Protein AF-A0A2M9FWQ2-F1 (afdb_monomer_lite)

Sequence (142 aa):
MAEYARAMLTGKKPRAKPPRERAMTALLYELSSIATNLSQLADATGMTTYEDWAKYVGGQLVEAVSGRTDLTPVIDANLEKINAAGHWVNALARRANMGKELDLQEVHDALVAVQKVLKPIHDAVSQPPPETGSPPDGSDAV

Foldseek 3Di:
DVVVVVCVVVVHDPPDDDLQVVLLVLQLVLLQLQLVLLVLVCVLVVDCVSPVSSCCSNPVLNVLVVPDRQCSVVSVVQSVLSVVLSVQSNVQSVCSVVVHDDDPVSNVVSVVSNCVSCVSSVVQSVDDDPPPDDDDPPDDDD

Radius of gyration: 20.25 Å; chains: 1; bounding box: 56×47×59 Å

Organism: NCBI:txid2056226

Secondary structure (DSSP, 8-state):
-HHHHHHHHTT-PPPPPPHHHHHHHHHHHHHHHHHHHHHHHHHHH--HHHHHHHHIIIIIHHHHHHT-SS-HHHHHHHHHHHHHHHHHHHHHHHHHHTT----HHHHHHHHHHHHHHHHHHHHHHHSPPP------------

pLDDT: mean 87.44, std 16.67, range [42.56, 98.69]

Structure (mmCIF, N/CA/C/O backbone):
data_AF-A0A2M9FWQ2-F1
#
_entry.id   AF-A0A2M9FWQ2-F1
#
loop_
_atom_site.group_PDB
_atom_site.id
_atom_site.type_symbol
_atom_site.label_atom_id
_atom_site.label_alt_id
_atom_site.label_comp_id
_atom_site.label_asym_id
_atom_site.label_entity_id
_atom_site.label_seq_id
_atom_site.pdbx_PDB_ins_code
_atom_site.Cartn_x
_atom_site.Cartn_y
_atom_site.Cartn_z
_atom_site.occupancy
_atom_site.B_iso_or_equiv
_atom_site.auth_seq_id
_atom_site.auth_comp_id
_atom_site.auth_asym_id
_atom_site.auth_atom_id
_atom_site.pdbx_PDB_model_num
ATOM 1 N N . MET A 1 1 ? -9.812 23.458 6.805 1.00 48.59 1 MET A N 1
ATOM 2 C CA . MET A 1 1 ? -9.055 24.699 7.109 1.00 48.59 1 MET A CA 1
ATOM 3 C C . MET A 1 1 ? -9.723 25.596 8.158 1.00 48.59 1 MET A C 1
ATOM 5 O O . MET A 1 1 ? -9.014 26.118 9.007 1.00 48.59 1 MET A O 1
ATOM 9 N N . ALA A 1 2 ? -11.054 25.756 8.167 1.00 60.94 2 ALA A N 1
ATOM 10 C CA . ALA A 1 2 ? -11.740 26.671 9.096 1.00 60.94 2 ALA A CA 1
ATOM 11 C C . ALA A 1 2 ? -11.671 26.280 10.595 1.00 60.94 2 ALA A C 1
ATOM 13 O O . ALA A 1 2 ? -11.627 27.158 11.454 1.00 60.94 2 ALA A O 1
ATOM 14 N N . GLU A 1 3 ? -11.620 24.986 10.934 1.00 55.44 3 GLU A N 1
ATOM 15 C CA . GLU A 1 3 ? -11.517 24.533 12.336 1.00 55.44 3 GLU A CA 1
ATOM 16 C C . GLU A 1 3 ? -10.140 24.783 12.960 1.00 55.44 3 GLU A C 1
ATOM 18 O O . GLU A 1 3 ? -10.048 25.180 14.120 1.00 55.44 3 GLU A O 1
ATOM 23 N N . TYR A 1 4 ? -9.069 24.615 12.182 1.00 55.19 4 TYR A N 1
ATOM 24 C CA . TYR A 1 4 ? -7.697 24.800 12.660 1.00 55.19 4 TYR A CA 1
ATOM 25 C C . TYR A 1 4 ? -7.417 26.271 13.013 1.00 55.19 4 TYR A C 1
ATOM 27 O O . TYR A 1 4 ? -6.797 26.571 14.032 1.00 55.19 4 TYR A O 1
ATOM 35 N N . ALA A 1 5 ? -7.964 27.196 12.217 1.00 58.69 5 ALA A N 1
ATOM 36 C CA . ALA A 1 5 ? -7.889 28.633 12.473 1.00 58.69 5 ALA A CA 1
ATOM 37 C C . ALA A 1 5 ? -8.693 29.058 13.721 1.00 58.69 5 ALA A C 1
ATOM 39 O O . ALA A 1 5 ? -8.236 29.897 14.495 1.00 58.69 5 ALA A O 1
ATOM 40 N N . ARG A 1 6 ? -9.860 28.443 13.973 1.00 56.91 6 ARG A N 1
ATOM 41 C CA . ARG A 1 6 ? -10.663 28.698 15.187 1.00 56.91 6 ARG A CA 1
ATOM 42 C C . ARG A 1 6 ? -10.016 28.157 16.469 1.00 56.91 6 ARG A C 1
ATOM 44 O O . ARG A 1 6 ? -10.151 28.775 17.524 1.00 56.91 6 ARG A O 1
ATOM 51 N N . ALA A 1 7 ? -9.296 27.037 16.394 1.00 55.31 7 ALA A N 1
ATOM 52 C CA . ALA A 1 7 ? -8.605 26.450 17.545 1.00 55.31 7 ALA A CA 1
ATOM 53 C C . ALA A 1 7 ? -7.440 27.329 18.047 1.00 55.31 7 ALA A C 1
ATOM 55 O O . ALA A 1 7 ? -7.291 27.524 19.253 1.00 55.31 7 ALA A O 1
ATOM 56 N N . MET A 1 8 ? -6.676 27.941 17.132 1.00 57.00 8 MET A N 1
ATOM 57 C CA . MET A 1 8 ? -5.582 28.864 17.481 1.00 57.00 8 MET A CA 1
ATOM 58 C C . MET A 1 8 ? -6.077 30.131 18.199 1.00 57.00 8 MET A C 1
ATOM 60 O O . MET A 1 8 ? -5.421 30.606 19.120 1.00 57.00 8 MET A O 1
ATOM 64 N N . LEU A 1 9 ? -7.262 30.643 17.845 1.00 57.25 9 LEU A N 1
ATOM 65 C CA . LEU A 1 9 ? -7.850 31.847 18.454 1.00 57.25 9 LEU A CA 1
ATOM 66 C C . LEU A 1 9 ? -8.396 31.633 19.878 1.00 57.25 9 LEU A C 1
ATOM 68 O O . LEU A 1 9 ? -8.638 32.601 20.590 1.00 57.25 9 LEU A O 1
ATOM 72 N N . THR A 1 10 ? -8.604 30.384 20.304 1.00 63.94 10 THR A N 1
ATOM 73 C CA . THR A 1 10 ? -9.214 30.052 21.609 1.00 63.94 10 THR A CA 1
ATOM 74 C C . THR A 1 10 ? -8.225 29.455 22.612 1.00 63.94 10 THR A C 1
ATOM 76 O O . THR A 1 10 ? -8.632 29.040 23.697 1.00 63.94 10 THR A O 1
ATOM 79 N N . GLY A 1 11 ? -6.933 29.366 22.262 1.00 57.59 11 GLY A N 1
ATOM 80 C CA . GLY A 1 11 ? -5.889 28.777 23.113 1.00 57.59 11 GLY A CA 1
ATOM 81 C C . GLY A 1 11 ? -6.069 27.277 23.393 1.00 57.59 11 GLY A C 1
ATOM 82 O O . GLY A 1 11 ? -5.312 26.690 24.165 1.00 57.59 11 GLY A O 1
ATOM 83 N N . LYS A 1 12 ? -7.064 26.628 22.775 1.00 58.12 12 LYS A N 1
ATOM 84 C CA . LYS A 1 12 ? -7.328 25.198 22.935 1.00 58.12 12 LYS A CA 1
ATOM 85 C C . LYS A 1 12 ? -6.484 24.425 21.932 1.00 58.12 12 LYS A C 1
ATOM 87 O O . LYS A 1 12 ? -6.749 24.448 20.732 1.00 58.12 12 LYS A O 1
ATOM 92 N N . LYS A 1 13 ? -5.473 23.715 22.443 1.00 56.38 13 LYS A N 1
ATOM 93 C CA . LYS A 1 13 ? -4.667 22.765 21.665 1.00 56.38 13 LYS A CA 1
ATOM 94 C C . LYS A 1 13 ? -5.609 21.830 20.882 1.00 56.38 13 LYS A C 1
ATOM 96 O O . LYS A 1 13 ? -6.570 21.338 21.484 1.00 56.38 13 LYS A O 1
ATOM 101 N N . PRO A 1 14 ? -5.368 21.577 19.579 1.00 62.34 14 PRO A N 1
ATOM 102 C CA . PRO A 1 14 ? -6.180 20.646 18.804 1.00 62.34 14 PRO A CA 1
ATOM 103 C C . PRO A 1 14 ? -6.294 19.315 19.552 1.00 62.34 14 PRO A C 1
ATOM 105 O O . PRO A 1 14 ? -5.280 18.779 20.012 1.00 62.34 14 PRO A O 1
ATOM 108 N N . ARG A 1 15 ? -7.518 18.800 19.724 1.00 68.69 15 ARG A N 1
ATOM 109 C CA . ARG A 1 15 ? -7.718 17.488 20.354 1.00 68.69 15 ARG A CA 1
ATOM 110 C C . ARG A 1 15 ? -6.976 16.440 19.526 1.00 68.69 15 ARG A C 1
ATOM 112 O O . ARG A 1 15 ? -7.116 16.405 18.306 1.00 68.69 15 ARG A O 1
ATOM 119 N N . ALA A 1 16 ? -6.177 15.608 20.191 1.00 74.94 16 ALA A N 1
ATOM 120 C CA . ALA A 1 16 ? -5.511 14.496 19.529 1.00 74.94 16 ALA A CA 1
ATOM 121 C C . ALA A 1 16 ? -6.567 13.576 18.901 1.00 74.94 16 ALA A C 1
ATOM 123 O O . ALA A 1 16 ? -7.571 13.256 19.540 1.00 74.94 16 ALA A O 1
ATOM 124 N N . LYS A 1 17 ? -6.333 13.161 17.652 1.00 78.50 17 LYS A N 1
ATOM 125 C CA . LYS A 1 17 ? -7.210 12.219 16.956 1.00 78.50 17 LYS A CA 1
ATOM 126 C C . LYS A 1 17 ? -7.332 10.909 17.754 1.00 78.50 17 LYS A C 1
ATOM 128 O O . LYS A 1 17 ? -6.313 10.434 18.281 1.00 78.50 17 LYS A O 1
ATOM 133 N N . PRO A 1 18 ? -8.526 10.291 17.819 1.00 84.75 18 PRO A N 1
ATOM 134 C CA . PRO A 1 18 ? -8.702 8.979 18.433 1.00 84.75 18 PRO A CA 1
ATOM 135 C C . PRO A 1 18 ? -7.708 7.953 17.856 1.00 84.75 18 PRO A C 1
ATOM 137 O O . PRO A 1 18 ? -7.413 8.021 16.660 1.00 84.75 18 PRO A O 1
ATOM 140 N N . PRO A 1 19 ? -7.186 6.999 18.655 1.00 84.56 19 PRO A N 1
ATOM 141 C CA . PRO A 1 19 ? -6.238 5.983 18.181 1.00 84.56 19 PRO A CA 1
ATOM 142 C C . PRO A 1 19 ? -6.693 5.274 16.900 1.00 84.56 19 PRO A C 1
ATOM 144 O O . PRO A 1 19 ? -5.935 5.211 15.940 1.00 84.56 19 PRO A O 1
ATOM 147 N N . ARG A 1 20 ? -7.972 4.883 16.840 1.00 87.56 20 ARG A N 1
ATOM 148 C CA . ARG A 1 20 ? -8.598 4.288 15.652 1.00 87.56 20 ARG A CA 1
ATOM 149 C C . ARG A 1 20 ? -8.463 5.160 14.403 1.00 87.56 20 ARG A C 1
ATOM 151 O O . ARG A 1 20 ? -8.072 4.674 13.349 1.00 87.56 20 ARG A O 1
ATOM 158 N N . GLU A 1 21 ? -8.807 6.444 14.510 1.00 89.44 21 GLU A N 1
ATOM 159 C CA . GLU A 1 21 ? -8.742 7.360 13.366 1.00 89.44 21 GLU A CA 1
ATOM 160 C C . GLU A 1 21 ? -7.294 7.539 12.902 1.00 89.44 21 GLU A C 1
ATOM 162 O O . GLU A 1 21 ? -7.034 7.591 11.702 1.00 89.44 21 GLU A O 1
ATOM 167 N N . ARG A 1 22 ? -6.340 7.584 13.841 1.00 92.00 22 ARG A N 1
ATOM 168 C CA . ARG A 1 22 ? -4.908 7.666 13.524 1.00 92.00 22 ARG A CA 1
ATOM 169 C C . ARG A 1 22 ? -4.416 6.426 12.785 1.00 92.00 22 ARG A C 1
ATOM 171 O O . ARG A 1 22 ? -3.815 6.589 11.729 1.00 92.00 22 ARG A O 1
ATOM 178 N N . ALA A 1 23 ? -4.709 5.232 13.298 1.00 93.44 23 ALA A N 1
ATOM 179 C CA . ALA A 1 23 ? -4.314 3.968 12.681 1.00 93.44 23 ALA A CA 1
ATOM 180 C C . ALA A 1 23 ? -4.893 3.834 11.265 1.00 93.44 23 ALA A C 1
ATOM 182 O O . ALA A 1 23 ? -4.155 3.587 10.315 1.00 93.44 23 ALA A O 1
ATOM 183 N N . MET A 1 24 ? -6.194 4.097 11.102 1.00 95.50 24 MET A N 1
ATOM 184 C CA . MET A 1 24 ? -6.844 4.035 9.791 1.00 95.50 24 MET A CA 1
ATOM 185 C C . MET A 1 24 ? -6.280 5.079 8.821 1.00 95.50 24 MET A C 1
ATOM 187 O O . MET A 1 24 ? -5.965 4.748 7.684 1.00 95.50 24 MET A O 1
ATOM 191 N N . THR A 1 25 ? -6.088 6.327 9.266 1.00 95.19 25 THR A N 1
ATOM 192 C CA . THR A 1 25 ? -5.486 7.376 8.422 1.00 95.19 25 THR A CA 1
ATOM 193 C C . THR A 1 25 ? -4.082 6.976 7.967 1.00 95.19 25 THR A C 1
ATOM 195 O O . THR A 1 25 ? -3.744 7.161 6.802 1.00 95.19 25 THR A O 1
ATOM 198 N N . ALA A 1 26 ? -3.270 6.424 8.873 1.00 96.56 26 ALA A N 1
ATOM 199 C CA . ALA A 1 26 ? -1.916 5.994 8.557 1.00 96.56 26 ALA A CA 1
ATOM 200 C C . ALA A 1 26 ? -1.912 4.821 7.571 1.00 96.56 26 ALA A C 1
ATOM 202 O O . ALA A 1 26 ? -1.194 4.874 6.579 1.00 96.56 26 ALA A O 1
ATOM 203 N N . LEU A 1 27 ? -2.767 3.813 7.777 1.00 98.06 27 LEU A N 1
ATOM 204 C CA . LEU A 1 27 ? -2.902 2.713 6.826 1.00 98.06 27 LEU A CA 1
ATOM 205 C C . LEU A 1 27 ? -3.312 3.219 5.440 1.00 98.06 27 LEU A C 1
ATOM 207 O O . LEU A 1 27 ? -2.655 2.887 4.462 1.00 98.06 27 LEU A O 1
ATOM 211 N N . LEU A 1 28 ? -4.368 4.032 5.340 1.00 97.69 28 LEU A N 1
ATOM 212 C CA . LEU A 1 28 ? -4.852 4.539 4.051 1.00 97.69 28 LEU A CA 1
ATOM 213 C C . LEU A 1 28 ? -3.788 5.358 3.312 1.00 97.69 28 LEU A C 1
ATOM 215 O O . LEU A 1 28 ? -3.683 5.273 2.085 1.00 97.69 28 LEU A O 1
ATOM 219 N N . TYR A 1 29 ? -2.980 6.117 4.055 1.00 97.88 29 TYR A N 1
ATOM 220 C CA . TYR A 1 29 ? -1.834 6.827 3.500 1.00 97.88 29 TYR A CA 1
ATOM 221 C C . TYR A 1 29 ? -0.798 5.854 2.922 1.00 97.88 29 TYR A C 1
ATOM 223 O O . TYR A 1 29 ? -0.391 6.012 1.770 1.00 97.88 29 TYR A O 1
ATOM 231 N N . GLU A 1 30 ? -0.414 4.822 3.679 1.00 98.50 30 GLU A N 1
ATOM 232 C CA . GLU A 1 30 ? 0.555 3.825 3.217 1.00 98.50 30 GLU A CA 1
ATOM 233 C C . GLU A 1 30 ? 0.041 3.036 2.006 1.00 98.50 30 GLU A C 1
ATOM 235 O O . GLU A 1 30 ? 0.770 2.888 1.028 1.00 98.50 30 GLU A O 1
ATOM 240 N N . LEU A 1 31 ? -1.224 2.597 2.007 1.00 98.56 31 LEU A N 1
ATOM 241 C CA . LEU A 1 31 ? -1.822 1.896 0.863 1.00 98.56 31 LEU A CA 1
ATOM 242 C C . LEU A 1 31 ? -1.818 2.772 -0.399 1.00 98.56 31 LEU A C 1
ATOM 244 O O . LEU A 1 31 ? -1.401 2.316 -1.462 1.00 98.56 31 LEU A O 1
ATOM 248 N N . SER A 1 32 ? -2.209 4.044 -0.281 1.00 98.31 32 SER A N 1
ATOM 249 C CA . SER A 1 32 ? -2.207 4.987 -1.411 1.00 98.31 32 SER A CA 1
ATOM 250 C C . SER A 1 32 ? -0.794 5.244 -1.948 1.00 98.31 32 SER A C 1
ATOM 252 O O . SER A 1 32 ? -0.580 5.294 -3.162 1.00 98.31 32 SER A O 1
ATOM 254 N N . SER A 1 33 ? 0.183 5.381 -1.047 1.00 98.38 33 SER A N 1
ATOM 255 C CA . SER A 1 33 ? 1.598 5.552 -1.392 1.00 98.38 33 SER A CA 1
ATOM 256 C C . SER A 1 33 ? 2.147 4.320 -2.118 1.00 98.38 33 SER A C 1
ATOM 258 O O . SER A 1 33 ? 2.716 4.441 -3.203 1.00 98.38 33 SER A O 1
ATOM 260 N N . ILE A 1 34 ? 1.918 3.120 -1.572 1.00 98.69 34 ILE A N 1
ATOM 261 C CA . ILE A 1 34 ? 2.326 1.849 -2.184 1.00 98.69 34 ILE A CA 1
ATOM 262 C C . ILE A 1 34 ? 1.701 1.700 -3.571 1.00 98.69 34 ILE A C 1
ATOM 264 O O . ILE A 1 34 ? 2.426 1.434 -4.525 1.00 98.69 34 ILE A O 1
ATOM 268 N N . ALA A 1 35 ? 0.392 1.923 -3.704 1.00 98.69 35 ALA A N 1
ATOM 269 C CA . ALA A 1 35 ? -0.302 1.823 -4.984 1.00 98.69 35 ALA A CA 1
ATOM 270 C C . ALA A 1 35 ? 0.286 2.777 -6.033 1.00 98.69 35 ALA A C 1
ATOM 272 O O . ALA A 1 35 ? 0.577 2.357 -7.148 1.00 98.69 35 ALA A O 1
ATOM 273 N N . THR A 1 36 ? 0.550 4.031 -5.656 1.00 98.56 36 THR A N 1
ATOM 274 C CA . THR A 1 36 ? 1.170 5.021 -6.552 1.00 98.56 36 THR A CA 1
ATOM 275 C C . THR A 1 36 ? 2.545 4.561 -7.037 1.00 98.56 36 THR A C 1
ATOM 277 O O . THR A 1 36 ? 2.848 4.645 -8.226 1.00 98.56 36 THR A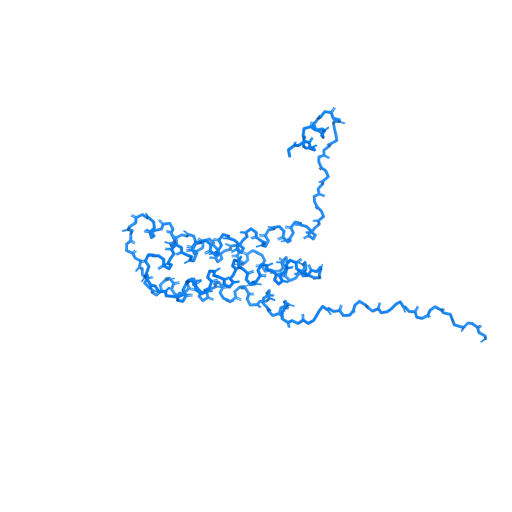 O 1
ATOM 280 N N . ASN A 1 37 ? 3.380 4.047 -6.132 1.00 98.50 37 ASN A N 1
ATOM 281 C CA . ASN A 1 37 ? 4.724 3.594 -6.483 1.00 98.50 37 ASN A CA 1
ATOM 282 C C . ASN A 1 37 ? 4.698 2.305 -7.321 1.00 98.50 37 ASN A C 1
ATOM 284 O O . ASN A 1 37 ? 5.525 2.146 -8.214 1.00 98.50 37 ASN A O 1
ATOM 288 N N . LEU A 1 38 ? 3.738 1.407 -7.081 1.00 98.44 38 LEU A N 1
ATOM 289 C CA . LEU A 1 38 ? 3.524 0.225 -7.918 1.00 98.44 38 LEU A CA 1
ATOM 290 C C . LEU A 1 38 ? 3.081 0.606 -9.336 1.00 98.44 38 LEU A C 1
ATOM 292 O O . LEU A 1 38 ? 3.605 0.032 -10.285 1.00 98.44 38 LEU A O 1
ATOM 296 N N . SER A 1 39 ? 2.209 1.606 -9.501 1.00 98.19 39 SER A N 1
ATOM 297 C CA . SER A 1 39 ? 1.858 2.125 -10.831 1.00 98.19 39 SER A CA 1
ATOM 298 C C . SER A 1 39 ? 3.080 2.671 -11.570 1.00 98.19 39 SER A C 1
ATOM 300 O O . SER A 1 39 ? 3.288 2.340 -12.729 1.00 98.19 39 SER A O 1
ATOM 302 N N . GLN A 1 40 ? 3.950 3.426 -10.890 1.00 97.31 40 GLN A N 1
ATOM 303 C CA . GLN A 1 40 ? 5.191 3.930 -11.499 1.00 97.31 40 GLN A CA 1
ATOM 304 C C . GLN A 1 40 ? 6.133 2.796 -11.930 1.00 97.31 40 GLN A C 1
ATOM 306 O O . GLN A 1 40 ? 6.797 2.886 -12.961 1.00 97.31 40 GLN A O 1
ATOM 311 N N . LEU A 1 41 ? 6.196 1.709 -11.155 1.00 96.81 41 LEU A N 1
ATOM 312 C CA . LEU A 1 41 ? 6.958 0.522 -11.539 1.00 96.81 41 LEU A CA 1
ATOM 313 C C . LEU A 1 41 ? 6.310 -0.225 -12.707 1.00 96.81 41 LEU A C 1
ATOM 315 O O . LEU A 1 41 ? 7.034 -0.729 -13.563 1.00 96.81 41 LEU A O 1
ATOM 319 N N . ALA A 1 42 ? 4.978 -0.274 -12.780 1.00 96.69 42 ALA A N 1
ATOM 320 C CA . ALA A 1 42 ? 4.263 -0.819 -13.930 1.00 96.69 42 ALA A CA 1
ATOM 321 C C . ALA A 1 42 ? 4.608 -0.036 -15.204 1.00 96.69 42 ALA A C 1
ATOM 323 O O . ALA A 1 42 ? 5.002 -0.644 -16.196 1.00 96.69 42 ALA A O 1
ATOM 324 N N . ASP A 1 43 ? 4.573 1.298 -15.140 1.00 96.06 43 ASP A N 1
ATOM 325 C CA . ASP A 1 43 ? 4.920 2.177 -16.261 1.00 96.06 43 ASP A CA 1
ATOM 326 C C . ASP A 1 43 ? 6.373 1.972 -16.720 1.00 96.06 43 ASP A C 1
ATOM 328 O O . ASP A 1 43 ? 6.657 1.926 -17.916 1.00 96.06 43 ASP A O 1
ATOM 332 N N . ALA A 1 44 ? 7.303 1.813 -15.775 1.00 94.38 44 ALA A N 1
ATOM 333 C CA . ALA A 1 44 ? 8.723 1.656 -16.079 1.00 94.38 44 ALA A CA 1
ATOM 334 C C . ALA A 1 44 ? 9.108 0.259 -16.590 1.00 94.38 44 ALA A C 1
ATOM 336 O O . ALA A 1 44 ? 10.062 0.125 -17.354 1.00 94.38 44 ALA A O 1
ATOM 337 N N . THR A 1 45 ? 8.409 -0.787 -16.145 1.00 92.69 45 THR A N 1
ATOM 338 C CA . THR A 1 45 ? 8.739 -2.186 -16.480 1.00 92.69 45 THR A CA 1
ATOM 339 C C . THR A 1 45 ? 7.846 -2.776 -17.571 1.00 92.69 45 THR A C 1
ATOM 341 O O . THR A 1 45 ? 8.197 -3.800 -18.153 1.00 92.69 45 THR A O 1
ATOM 344 N N . GLY A 1 46 ? 6.681 -2.176 -17.828 1.00 93.25 46 GLY A N 1
ATOM 345 C CA . GLY A 1 46 ? 5.642 -2.720 -18.704 1.00 93.25 46 GLY A CA 1
ATOM 346 C C . GLY A 1 46 ? 4.951 -3.976 -18.157 1.00 93.25 46 GLY A C 1
ATOM 347 O O . GLY A 1 46 ? 4.231 -4.646 -18.896 1.00 93.25 46 GLY A O 1
ATOM 348 N N . MET A 1 47 ? 5.176 -4.342 -16.890 1.00 93.12 47 MET A N 1
ATOM 349 C CA . MET A 1 47 ? 4.620 -5.562 -16.303 1.00 93.12 47 MET A CA 1
ATOM 350 C C . MET A 1 47 ? 3.252 -5.304 -15.665 1.00 93.12 47 MET A C 1
ATOM 352 O O . MET A 1 47 ? 3.138 -4.599 -14.659 1.00 93.12 47 MET A O 1
ATOM 356 N N . THR A 1 48 ? 2.223 -5.971 -16.192 1.00 95.50 48 THR A N 1
ATOM 357 C CA . THR A 1 48 ? 0.828 -5.855 -15.725 1.00 95.50 48 THR A CA 1
ATOM 358 C C . THR A 1 48 ? 0.648 -6.256 -14.264 1.00 95.50 48 THR A C 1
ATOM 360 O O . THR A 1 48 ? -0.197 -5.700 -13.573 1.00 95.50 48 THR A O 1
ATOM 363 N N . THR A 1 49 ? 1.483 -7.162 -13.749 1.00 96.00 49 THR A N 1
ATOM 364 C CA . THR A 1 49 ? 1.431 -7.596 -12.348 1.00 96.00 49 THR A CA 1
ATOM 365 C C . THR A 1 49 ? 1.518 -6.422 -11.367 1.00 96.00 49 THR A C 1
ATOM 367 O O . THR A 1 49 ? 0.815 -6.423 -10.358 1.00 96.00 49 THR A O 1
ATOM 370 N N . TYR A 1 50 ? 2.342 -5.403 -11.637 1.00 96.00 50 TYR A N 1
ATOM 371 C CA . TYR A 1 50 ? 2.444 -4.241 -10.744 1.00 96.00 50 TYR A CA 1
ATOM 372 C C . TYR A 1 50 ? 1.221 -3.329 -10.849 1.00 96.00 50 TYR A C 1
ATOM 374 O O . TYR A 1 50 ? 0.782 -2.782 -9.839 1.00 96.00 50 TYR A O 1
ATOM 382 N N . GLU A 1 51 ? 0.632 -3.220 -12.039 1.00 97.31 51 GLU A N 1
ATOM 383 C CA . GLU A 1 51 ? -0.612 -2.482 -12.258 1.00 97.31 51 GLU A CA 1
ATOM 384 C C . GLU A 1 51 ? -1.787 -3.137 -11.513 1.00 97.31 51 GLU A C 1
ATOM 386 O O . GLU A 1 51 ? -2.551 -2.456 -10.826 1.00 97.31 51 GLU A O 1
ATOM 391 N N . ASP A 1 52 ? -1.906 -4.464 -11.586 1.00 98.06 52 ASP A N 1
ATOM 392 C CA . ASP A 1 52 ? -2.947 -5.223 -10.887 1.00 98.06 52 ASP A CA 1
ATOM 393 C C . ASP A 1 52 ? -2.829 -5.059 -9.370 1.00 98.06 52 ASP A C 1
ATOM 395 O O . ASP A 1 52 ? -3.822 -4.816 -8.677 1.00 98.06 52 ASP A O 1
ATOM 399 N N . TRP A 1 53 ? -1.602 -5.104 -8.845 1.00 98.25 53 TRP A N 1
ATOM 400 C CA . TRP A 1 53 ? -1.356 -4.851 -7.429 1.00 98.25 53 TRP A CA 1
ATOM 401 C C . TRP A 1 53 ? -1.603 -3.395 -7.035 1.00 98.25 53 TRP A C 1
ATOM 403 O O . TRP A 1 53 ? -2.141 -3.157 -5.954 1.00 98.25 53 TRP A O 1
ATOM 413 N N . ALA A 1 54 ? -1.299 -2.420 -7.892 1.00 98.31 54 ALA A N 1
ATOM 414 C CA . ALA A 1 54 ? -1.638 -1.024 -7.637 1.00 98.31 54 ALA A CA 1
ATOM 415 C C . ALA A 1 54 ? -3.159 -0.823 -7.523 1.00 98.31 54 ALA A C 1
ATOM 417 O O . ALA A 1 54 ? -3.631 -0.203 -6.567 1.00 98.31 54 ALA A O 1
ATOM 418 N N . LYS A 1 55 ? -3.938 -1.414 -8.441 1.00 98.38 55 LYS A N 1
ATOM 419 C CA . LYS A 1 55 ? -5.413 -1.387 -8.418 1.00 98.38 55 LYS A CA 1
ATOM 420 C C . LYS A 1 55 ? -5.978 -2.070 -7.177 1.00 98.38 55 LYS A C 1
ATOM 422 O O . LYS A 1 55 ? -6.894 -1.547 -6.540 1.00 98.38 55 LYS A O 1
ATOM 427 N N . TYR A 1 56 ? -5.435 -3.230 -6.821 1.00 98.44 56 TYR A N 1
ATOM 428 C CA . TYR A 1 56 ? -5.861 -3.960 -5.636 1.00 98.44 56 TYR A CA 1
ATOM 429 C C . TYR A 1 56 ? -5.577 -3.167 -4.350 1.00 98.44 56 TYR A C 1
ATOM 431 O O . TYR A 1 56 ? -6.490 -2.936 -3.559 1.00 98.44 56 TYR A O 1
ATOM 439 N N . VAL A 1 57 ? -4.339 -2.700 -4.157 1.00 98.06 57 VAL A N 1
ATOM 440 C CA . VAL A 1 57 ? -3.909 -2.008 -2.931 1.00 98.06 57 VAL A CA 1
ATOM 441 C C . VAL A 1 57 ? -4.573 -0.639 -2.791 1.00 98.06 57 VAL A C 1
ATOM 443 O O . VAL A 1 57 ? -5.035 -0.307 -1.704 1.00 98.06 57 VAL A O 1
ATOM 446 N N . GLY A 1 58 ? -4.639 0.146 -3.869 1.00 97.25 58 GLY A N 1
ATOM 447 C CA . GLY A 1 58 ? -5.171 1.512 -3.850 1.00 97.25 58 GLY A CA 1
ATOM 448 C C . GLY A 1 58 ? -6.689 1.615 -4.011 1.00 97.25 58 GLY A C 1
ATOM 449 O O . GLY A 1 58 ? -7.250 2.673 -3.741 1.00 97.25 58 GLY A O 1
ATOM 450 N N . GLY A 1 59 ? -7.351 0.543 -4.452 1.00 96.62 59 GLY A N 1
ATOM 451 C CA . GLY A 1 59 ? -8.796 0.501 -4.675 1.00 96.62 59 GLY A CA 1
ATOM 452 C C . GLY A 1 59 ? -9.485 -0.497 -3.754 1.00 96.62 59 GLY A C 1
ATOM 453 O O . GLY A 1 59 ? -10.057 -0.117 -2.735 1.00 96.62 59 GLY A O 1
ATOM 454 N N . GLN A 1 60 ? -9.407 -1.781 -4.105 1.00 97.25 60 GLN A N 1
ATOM 455 C CA . GLN A 1 60 ? -10.182 -2.843 -3.449 1.00 97.25 60 GLN A CA 1
ATOM 456 C C . GLN A 1 60 ? -9.870 -2.955 -1.953 1.00 97.25 60 GLN A C 1
ATOM 458 O O . GLN A 1 60 ? -10.777 -3.014 -1.124 1.00 97.25 60 GLN A O 1
ATOM 463 N N . LEU A 1 61 ? -8.586 -2.948 -1.588 1.00 97.50 61 LEU A N 1
ATOM 464 C CA . LEU A 1 61 ? -8.180 -3.058 -0.191 1.00 97.50 61 LEU A CA 1
ATOM 465 C C . LEU A 1 61 ? -8.536 -1.793 0.601 1.00 97.50 61 LEU A C 1
ATOM 467 O O . LEU A 1 61 ? -8.981 -1.909 1.739 1.00 97.50 61 LEU A O 1
ATOM 471 N N . VAL A 1 62 ? -8.402 -0.604 -0.001 1.00 97.19 62 VAL A N 1
ATOM 472 C CA . VAL A 1 62 ? -8.819 0.681 0.595 1.00 97.19 62 VAL A CA 1
ATOM 473 C C . VAL A 1 62 ? -10.318 0.694 0.898 1.00 97.19 62 VAL A C 1
ATOM 475 O O . VAL A 1 62 ? -10.720 1.084 1.997 1.00 97.19 62 VAL A O 1
ATOM 478 N N . GLU A 1 63 ? -11.149 0.245 -0.041 1.00 95.94 63 GLU A N 1
ATOM 479 C CA . GLU A 1 63 ? -12.597 0.147 0.147 1.00 95.94 63 GLU A CA 1
ATOM 480 C C . GLU A 1 63 ? -12.942 -0.833 1.277 1.00 95.94 63 GLU A C 1
ATOM 482 O O . GLU A 1 63 ? -13.669 -0.482 2.211 1.00 95.94 63 GLU A O 1
ATOM 487 N N . ALA A 1 64 ? -12.331 -2.020 1.256 1.00 95.12 64 ALA A N 1
ATOM 488 C CA . ALA A 1 64 ? -12.562 -3.062 2.249 1.00 95.12 64 ALA A CA 1
ATOM 489 C C . ALA A 1 64 ? -12.180 -2.628 3.678 1.00 95.12 64 ALA A C 1
ATOM 491 O O . ALA A 1 64 ? -12.932 -2.882 4.622 1.00 95.12 64 ALA A O 1
ATOM 492 N N . VAL A 1 65 ? -11.045 -1.940 3.865 1.00 95.25 65 VAL A N 1
ATOM 493 C CA . VAL A 1 65 ? -10.632 -1.465 5.202 1.00 95.25 65 VAL A CA 1
ATOM 494 C C . VAL A 1 65 ? -11.487 -0.296 5.688 1.00 95.25 65 VAL A C 1
ATOM 496 O O . VAL A 1 65 ? -11.763 -0.198 6.883 1.00 95.25 65 VAL A O 1
ATOM 499 N N . SER A 1 66 ? -11.946 0.570 4.780 1.00 91.25 66 SER A N 1
ATOM 500 C CA . SER A 1 66 ? -12.736 1.760 5.126 1.00 91.25 66 SER A CA 1
ATOM 501 C C . SER A 1 66 ? -14.109 1.404 5.706 1.00 91.25 66 SER A C 1
ATOM 503 O O . 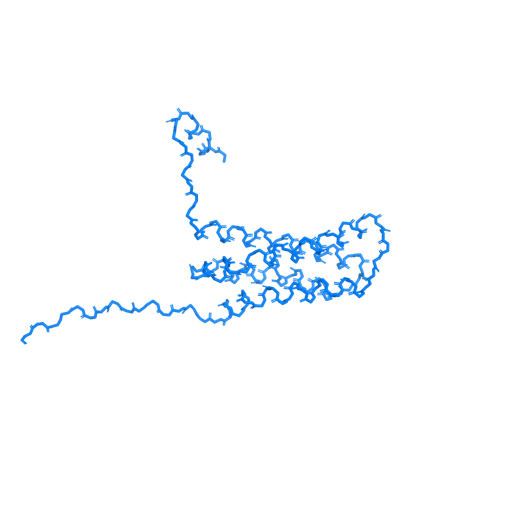SER A 1 66 ? -14.630 2.134 6.551 1.00 91.25 66 SER A O 1
ATOM 505 N N . GLY A 1 67 ? -14.673 0.261 5.304 1.00 88.25 67 GLY A N 1
ATOM 506 C CA . GLY A 1 67 ? -15.928 -0.274 5.841 1.00 88.25 67 GLY A CA 1
ATOM 507 C C . GLY A 1 67 ? -15.819 -0.913 7.230 1.00 88.25 67 GLY A C 1
ATOM 508 O O . GLY A 1 67 ? -16.835 -1.309 7.799 1.00 88.25 67 GLY A O 1
ATOM 509 N N . ARG A 1 68 ? -14.612 -1.031 7.799 1.00 89.56 68 ARG A N 1
ATOM 510 C CA . ARG A 1 68 ? -14.363 -1.788 9.033 1.00 89.56 68 ARG A CA 1
ATOM 511 C C . ARG A 1 68 ? -14.013 -0.887 10.215 1.00 89.56 68 ARG A C 1
ATOM 513 O O . ARG A 1 68 ? -13.342 0.140 10.096 1.00 89.56 68 ARG A O 1
ATOM 520 N N . THR A 1 69 ? -14.470 -1.275 11.402 1.00 87.06 69 THR A N 1
ATOM 521 C CA . THR A 1 69 ? -14.288 -0.496 12.644 1.00 87.06 69 THR A CA 1
ATOM 522 C C . THR A 1 69 ? -13.384 -1.193 13.663 1.00 87.06 69 THR A C 1
ATOM 524 O O . THR A 1 69 ? -12.860 -0.545 14.568 1.00 87.06 69 THR A O 1
ATOM 527 N N . ASP A 1 70 ? -13.145 -2.483 13.458 1.00 91.19 70 ASP A N 1
ATOM 528 C CA . ASP A 1 70 ? -12.483 -3.443 14.337 1.00 91.19 70 ASP A CA 1
ATOM 529 C C . ASP A 1 70 ? -10.996 -3.668 14.006 1.00 91.19 70 ASP A C 1
ATOM 531 O O . ASP A 1 70 ? -10.279 -4.290 14.782 1.00 91.19 70 ASP A O 1
ATOM 535 N N . LEU A 1 71 ? -10.490 -3.117 12.897 1.00 94.62 71 LEU A N 1
ATOM 536 C CA . LEU A 1 71 ? -9.139 -3.421 12.395 1.00 94.62 71 LEU A CA 1
ATOM 537 C C . LEU A 1 71 ? -7.987 -2.758 13.164 1.00 94.62 71 LEU A C 1
ATOM 539 O O . LEU A 1 71 ? -6.830 -3.070 12.902 1.00 94.62 71 LEU A O 1
ATOM 543 N N . THR A 1 72 ? -8.258 -1.848 14.104 1.00 95.00 72 THR A N 1
ATOM 544 C CA . THR A 1 72 ? -7.201 -1.067 14.786 1.00 95.00 72 THR A CA 1
ATOM 545 C C . THR A 1 72 ? -6.043 -1.940 15.311 1.00 95.00 72 THR A C 1
ATOM 547 O O . THR A 1 72 ? -4.899 -1.620 14.995 1.00 95.00 72 THR A O 1
ATOM 550 N N . PRO A 1 73 ? -6.278 -3.077 16.004 1.00 95.19 73 PRO A N 1
ATOM 551 C CA . PRO A 1 73 ? -5.187 -3.908 16.520 1.00 95.19 73 PRO A CA 1
ATOM 552 C C . PRO A 1 73 ? -4.312 -4.537 15.427 1.00 95.19 73 PRO A C 1
ATOM 554 O O . PRO A 1 73 ? -3.091 -4.578 15.566 1.00 95.19 73 PRO A O 1
ATOM 557 N N . VAL A 1 74 ? -4.914 -5.017 14.329 1.00 96.94 74 VAL A N 1
ATOM 558 C CA . VAL A 1 74 ? -4.148 -5.626 13.227 1.00 96.94 74 VAL A CA 1
ATOM 559 C C . VAL A 1 74 ? -3.373 -4.569 12.442 1.00 96.94 74 VAL A C 1
ATOM 561 O O . VAL A 1 74 ? -2.267 -4.848 11.979 1.00 96.94 74 VAL A O 1
ATOM 564 N N . ILE A 1 75 ? -3.911 -3.350 12.346 1.00 97.19 75 ILE A N 1
ATOM 565 C CA . ILE A 1 75 ? -3.219 -2.212 11.738 1.00 97.19 75 ILE A CA 1
ATOM 566 C C . ILE A 1 75 ? -1.996 -1.851 12.573 1.00 97.19 75 ILE A C 1
ATOM 568 O O . ILE A 1 75 ? -0.884 -1.892 12.053 1.00 97.19 75 ILE A O 1
ATOM 572 N N . ASP A 1 76 ? -2.177 -1.570 13.864 1.00 96.94 76 ASP A N 1
ATOM 573 C CA . ASP A 1 76 ? -1.085 -1.142 14.744 1.00 96.94 76 ASP A CA 1
ATOM 574 C C . ASP A 1 76 ? 0.049 -2.182 14.795 1.00 96.94 76 ASP A C 1
ATOM 576 O O . ASP A 1 76 ? 1.224 -1.820 14.770 1.00 96.94 76 ASP A O 1
ATOM 580 N N . ALA A 1 77 ? -0.280 -3.478 14.776 1.00 97.69 77 ALA A N 1
ATOM 581 C CA . ALA A 1 77 ? 0.707 -4.560 14.794 1.00 97.69 77 ALA A CA 1
ATOM 582 C C . ALA A 1 77 ? 1.530 -4.708 13.496 1.00 97.69 77 ALA A C 1
ATOM 584 O O . ALA A 1 77 ? 2.584 -5.354 13.507 1.00 97.69 77 ALA A O 1
ATOM 585 N N . ASN A 1 78 ? 1.056 -4.164 12.369 1.00 98.12 78 ASN A N 1
ATOM 586 C CA . ASN A 1 78 ? 1.678 -4.362 11.054 1.00 98.12 78 ASN A CA 1
ATOM 587 C C . ASN A 1 78 ? 2.109 -3.063 10.361 1.00 98.12 78 ASN A C 1
ATOM 589 O O . ASN A 1 78 ? 2.887 -3.131 9.411 1.00 98.12 78 ASN A O 1
ATOM 593 N N . LEU A 1 79 ? 1.670 -1.894 10.836 1.00 97.50 79 LEU A N 1
ATOM 594 C CA . LEU A 1 79 ? 1.882 -0.605 10.171 1.00 97.50 79 LEU A CA 1
ATOM 595 C C . LEU A 1 79 ? 3.364 -0.289 9.922 1.00 97.50 79 LEU A C 1
ATOM 597 O O . LEU A 1 79 ? 3.712 0.148 8.831 1.00 97.50 79 LEU A O 1
ATOM 601 N N . GLU A 1 80 ? 4.246 -0.565 10.884 1.00 97.81 80 GLU A N 1
ATOM 602 C CA . GLU A 1 80 ? 5.692 -0.346 10.726 1.00 97.81 80 GLU A CA 1
ATOM 603 C C . GLU A 1 80 ? 6.284 -1.198 9.590 1.00 97.81 80 GLU A C 1
ATOM 605 O O . GLU A 1 80 ? 7.056 -0.710 8.767 1.00 97.81 80 GLU A O 1
ATOM 610 N N . LYS A 1 81 ? 5.869 -2.466 9.485 1.00 98.38 81 LYS A N 1
ATOM 611 C CA . LYS A 1 81 ? 6.320 -3.376 8.420 1.00 98.38 81 LYS A CA 1
ATOM 612 C C . LYS A 1 81 ? 5.778 -2.952 7.056 1.00 98.38 81 LYS A C 1
ATOM 614 O O . LYS A 1 81 ? 6.491 -3.052 6.060 1.00 98.38 81 LYS A O 1
ATOM 619 N N . ILE A 1 82 ? 4.533 -2.472 7.016 1.00 98.56 82 ILE A N 1
ATOM 620 C CA . ILE A 1 82 ? 3.910 -1.925 5.806 1.00 98.56 82 ILE A CA 1
ATOM 621 C C . ILE A 1 82 ? 4.681 -0.688 5.337 1.00 98.56 82 ILE A C 1
ATOM 623 O O . ILE A 1 82 ? 5.066 -0.625 4.172 1.00 98.56 82 ILE A O 1
ATOM 627 N N . ASN A 1 83 ? 4.981 0.241 6.245 1.00 98.12 83 ASN A N 1
ATOM 628 C CA . ASN A 1 83 ? 5.764 1.435 5.942 1.00 98.12 83 ASN A CA 1
ATOM 629 C C . ASN A 1 83 ? 7.180 1.086 5.439 1.00 98.12 83 ASN A C 1
ATOM 631 O O . ASN A 1 83 ? 7.626 1.624 4.426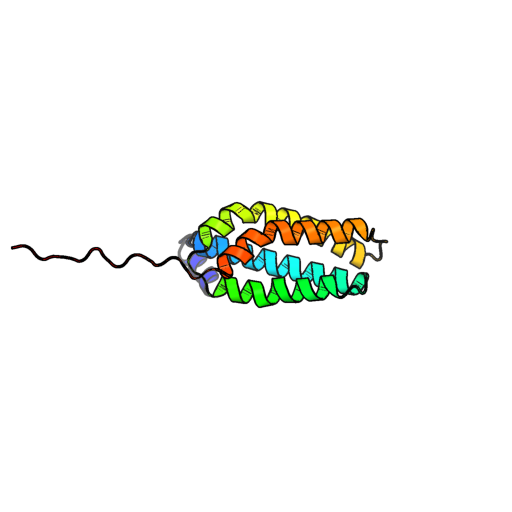 1.00 98.12 83 ASN A O 1
ATOM 635 N N . ALA A 1 84 ? 7.863 0.124 6.070 1.00 98.25 84 ALA A N 1
ATOM 636 C CA . ALA A 1 84 ? 9.175 -0.345 5.618 1.00 98.25 84 ALA A CA 1
ATOM 637 C C . ALA A 1 84 ? 9.139 -0.926 4.190 1.00 98.25 84 ALA A C 1
ATOM 639 O O . ALA A 1 84 ? 9.985 -0.581 3.361 1.00 98.25 84 ALA A O 1
ATOM 640 N N . ALA A 1 85 ? 8.140 -1.757 3.868 1.00 98.19 85 ALA A N 1
ATOM 641 C CA . ALA A 1 85 ? 7.954 -2.266 2.508 1.00 98.19 85 ALA A CA 1
ATOM 642 C C . ALA A 1 85 ? 7.618 -1.136 1.517 1.00 98.19 85 ALA A C 1
ATOM 644 O O . ALA A 1 85 ? 8.179 -1.085 0.422 1.00 98.19 85 ALA A O 1
ATOM 645 N N . GLY A 1 86 ? 6.773 -0.182 1.916 1.00 98.06 86 GLY A N 1
ATOM 646 C CA . GLY A 1 86 ? 6.445 0.999 1.116 1.00 98.06 86 GLY A CA 1
ATOM 647 C C . GLY A 1 86 ? 7.667 1.861 0.794 1.00 98.06 86 GLY A C 1
ATOM 648 O O . GLY A 1 86 ? 7.824 2.314 -0.342 1.00 98.06 86 GLY A O 1
ATOM 649 N N . HIS A 1 87 ? 8.588 2.031 1.744 1.00 98.31 87 HIS A N 1
ATOM 650 C CA . HIS A 1 87 ? 9.854 2.727 1.512 1.00 98.31 87 HIS A CA 1
ATOM 651 C C . HIS A 1 87 ? 10.744 2.025 0.483 1.00 98.31 87 HIS A C 1
ATOM 653 O O . HIS A 1 87 ? 11.387 2.709 -0.321 1.00 98.31 87 HIS A O 1
ATOM 659 N N . TRP A 1 88 ? 10.755 0.691 0.464 1.00 98.19 88 TRP A N 1
ATOM 660 C CA . TRP A 1 88 ? 11.504 -0.072 -0.532 1.00 98.19 88 TRP A CA 1
ATOM 661 C C . TRP A 1 88 ? 10.926 0.119 -1.941 1.00 98.19 88 TRP A C 1
ATOM 663 O O . TRP A 1 88 ? 11.658 0.513 -2.853 1.00 98.19 88 TRP A O 1
ATOM 673 N N . VAL A 1 89 ? 9.607 -0.033 -2.108 1.00 97.62 89 VAL A N 1
ATOM 674 C CA . VAL A 1 89 ? 8.936 0.200 -3.402 1.00 97.62 89 VAL A CA 1
ATOM 675 C C . VAL A 1 89 ? 9.130 1.645 -3.873 1.00 97.62 89 VAL A C 1
ATOM 677 O O . VAL A 1 89 ? 9.454 1.876 -5.034 1.00 97.62 89 VAL A O 1
ATOM 680 N N . ASN A 1 90 ? 9.043 2.630 -2.974 1.00 98.25 90 ASN A N 1
ATOM 681 C CA . ASN A 1 90 ? 9.334 4.030 -3.295 1.00 98.25 90 ASN A CA 1
ATOM 682 C C . ASN A 1 90 ? 10.785 4.243 -3.767 1.00 98.25 90 ASN A C 1
ATOM 684 O O . ASN A 1 90 ? 11.049 5.048 -4.658 1.00 98.25 90 ASN A O 1
ATOM 688 N N . ALA A 1 91 ? 11.766 3.555 -3.175 1.00 98.00 91 ALA A N 1
ATOM 689 C CA . ALA A 1 91 ? 13.159 3.665 -3.610 1.00 98.00 91 ALA A CA 1
ATOM 690 C C . ALA A 1 91 ? 13.362 3.124 -5.036 1.00 98.00 91 ALA A C 1
ATOM 692 O O . ALA A 1 91 ? 14.112 3.719 -5.814 1.00 98.00 91 ALA A O 1
ATOM 693 N N . LEU A 1 92 ? 12.677 2.035 -5.391 1.00 97.75 92 LEU A N 1
ATOM 694 C CA . LEU A 1 92 ? 12.656 1.485 -6.749 1.00 97.75 92 LEU A CA 1
ATOM 695 C C . LEU A 1 92 ? 11.945 2.431 -7.723 1.00 97.75 92 LEU A C 1
ATOM 697 O O . LEU A 1 92 ? 12.522 2.795 -8.744 1.00 97.75 92 LEU A O 1
ATOM 701 N N . ALA A 1 93 ? 10.753 2.914 -7.372 1.00 97.06 93 ALA A N 1
ATOM 702 C CA . ALA A 1 93 ? 9.979 3.829 -8.207 1.00 97.06 93 ALA A CA 1
ATOM 703 C C . ALA A 1 93 ? 10.729 5.148 -8.470 1.00 97.06 93 ALA A C 1
ATOM 705 O O . ALA A 1 93 ? 10.810 5.617 -9.603 1.00 97.06 93 ALA A O 1
ATOM 706 N N . ARG A 1 94 ? 11.408 5.712 -7.459 1.00 97.44 94 ARG A N 1
ATOM 707 C CA . ARG A 1 94 ? 12.287 6.879 -7.654 1.00 97.44 94 ARG A CA 1
ATOM 708 C C . ARG A 1 94 ? 13.446 6.598 -8.605 1.00 97.44 94 ARG A C 1
ATOM 710 O O . ARG A 1 94 ? 13.794 7.474 -9.390 1.00 97.44 94 ARG A O 1
ATOM 717 N N . ARG A 1 95 ? 14.067 5.414 -8.541 1.00 96.62 95 ARG A N 1
ATOM 718 C CA . ARG A 1 95 ? 15.116 5.024 -9.501 1.00 96.62 95 ARG A CA 1
ATOM 719 C C . ARG A 1 95 ? 14.564 4.930 -10.918 1.00 96.62 95 ARG A C 1
ATOM 721 O O . ARG A 1 95 ? 15.182 5.489 -11.821 1.00 96.62 95 ARG A O 1
ATOM 728 N N . ALA A 1 96 ? 13.398 4.311 -11.067 1.00 94.56 96 ALA A N 1
ATOM 729 C CA . ALA A 1 96 ? 12.683 4.190 -12.329 1.00 94.56 96 ALA A CA 1
ATOM 730 C C . ALA A 1 96 ? 12.414 5.566 -12.958 1.00 94.56 96 ALA A C 1
ATOM 732 O O . ALA A 1 96 ? 12.805 5.824 -14.092 1.00 94.56 96 ALA A O 1
ATOM 733 N N . ASN A 1 97 ? 11.867 6.499 -12.172 1.00 94.38 97 ASN A N 1
ATOM 734 C CA . ASN A 1 97 ? 11.571 7.868 -12.611 1.00 94.38 97 ASN A CA 1
ATOM 735 C C . ASN A 1 97 ? 12.826 8.674 -12.989 1.00 94.38 97 ASN A C 1
ATOM 737 O O . ASN A 1 97 ? 12.744 9.621 -13.766 1.00 94.38 97 ASN A O 1
ATOM 741 N N . MET A 1 98 ? 13.996 8.319 -12.448 1.00 95.62 98 MET A N 1
ATOM 742 C CA . MET A 1 98 ? 15.282 8.907 -12.844 1.00 95.62 98 MET A CA 1
ATOM 743 C C . MET A 1 98 ? 15.874 8.267 -14.112 1.00 95.62 98 MET A C 1
ATOM 745 O O . MET A 1 98 ? 16.992 8.615 -14.489 1.00 95.62 98 MET A O 1
ATOM 749 N N . GLY A 1 99 ? 15.180 7.312 -14.740 1.00 91.75 99 GLY A N 1
ATOM 750 C CA . GLY A 1 99 ? 15.671 6.569 -15.901 1.00 91.75 99 GLY A CA 1
ATOM 751 C C . GLY A 1 99 ? 16.828 5.621 -15.579 1.00 91.75 99 GLY A C 1
ATOM 752 O O . GLY A 1 99 ? 17.594 5.269 -16.473 1.00 91.75 99 GLY A O 1
ATOM 753 N N . LYS A 1 100 ? 17.005 5.243 -14.305 1.00 93.06 100 LYS A N 1
ATOM 754 C CA . LYS A 1 100 ? 18.026 4.263 -13.921 1.00 93.06 100 LYS A CA 1
ATOM 755 C C . LYS A 1 100 ? 17.555 2.860 -14.274 1.00 93.06 100 LYS A C 1
ATOM 757 O O . LYS A 1 100 ? 16.377 2.547 -14.122 1.00 93.06 100 LYS A O 1
ATOM 762 N N . GLU A 1 101 ? 18.501 2.018 -14.673 1.00 90.75 101 GLU A N 1
ATOM 763 C CA . GLU A 1 101 ? 18.246 0.597 -14.878 1.00 90.75 101 GLU A CA 1
ATOM 764 C C . GLU A 1 101 ? 17.733 -0.043 -13.580 1.00 90.75 101 GLU A C 1
ATOM 766 O O . GLU A 1 101 ? 18.212 0.257 -12.477 1.00 90.75 101 GLU A O 1
ATOM 771 N N . LEU A 1 102 ? 16.714 -0.888 -13.723 1.00 92.56 102 LEU A N 1
ATOM 772 C CA . LEU A 1 102 ? 16.091 -1.611 -12.626 1.00 92.56 102 LEU A CA 1
ATOM 773 C C . LEU A 1 102 ? 16.470 -3.082 -12.719 1.00 92.56 102 LEU A C 1
ATOM 775 O O . LEU A 1 102 ? 16.298 -3.705 -13.765 1.00 92.56 102 LEU A O 1
ATOM 779 N N . ASP A 1 103 ? 16.910 -3.645 -11.599 1.00 94.44 103 ASP A N 1
ATOM 780 C CA . ASP A 1 103 ? 16.993 -5.091 -11.451 1.00 94.44 103 ASP A CA 1
ATOM 781 C C . ASP A 1 103 ? 15.577 -5.650 -11.264 1.00 94.44 103 ASP A C 1
ATOM 783 O O . ASP A 1 103 ? 14.908 -5.374 -10.266 1.00 94.44 103 ASP A O 1
ATOM 787 N N . LEU A 1 104 ? 15.109 -6.431 -12.238 1.00 92.25 104 LEU A N 1
ATOM 788 C CA . LEU A 1 104 ? 13.771 -7.021 -12.213 1.00 92.25 104 LEU A CA 1
ATOM 789 C C . LEU A 1 104 ? 13.578 -7.997 -11.047 1.00 92.25 104 LEU A C 1
ATOM 791 O O . LEU A 1 104 ? 12.453 -8.121 -10.561 1.00 92.25 104 LEU A O 1
ATOM 795 N N . GLN A 1 105 ? 14.645 -8.647 -10.569 1.00 95.31 105 GLN A N 1
ATOM 796 C CA . GLN A 1 105 ? 14.570 -9.488 -9.377 1.00 95.31 105 GLN A CA 1
ATOM 797 C C . GLN A 1 105 ? 14.329 -8.630 -8.134 1.00 95.31 105 GLN A C 1
ATOM 799 O O . GLN A 1 105 ? 13.469 -8.954 -7.321 1.00 95.31 105 GLN A O 1
ATOM 804 N N . GLU A 1 106 ? 15.010 -7.490 -8.019 1.00 96.19 106 GLU A N 1
ATOM 805 C CA . GLU A 1 106 ? 14.816 -6.567 -6.898 1.00 96.19 106 GLU A CA 1
ATOM 806 C C . GLU A 1 106 ? 13.397 -5.968 -6.888 1.00 96.19 106 GLU A C 1
ATOM 808 O O . GLU A 1 106 ? 12.771 -5.850 -5.832 1.00 96.19 106 GLU A O 1
ATOM 813 N N . VAL A 1 107 ? 12.862 -5.618 -8.064 1.00 94.75 107 VAL A N 1
ATOM 814 C CA . VAL A 1 107 ? 11.475 -5.141 -8.196 1.00 94.75 107 VAL A CA 1
ATOM 815 C C . VAL A 1 107 ? 10.486 -6.235 -7.772 1.00 94.75 107 VAL A C 1
ATOM 817 O O . VAL A 1 107 ? 9.534 -5.960 -7.035 1.00 94.75 107 VAL A O 1
ATOM 820 N N . HIS A 1 108 ? 10.728 -7.480 -8.188 1.00 95.75 108 HIS A N 1
ATOM 821 C CA . HIS A 1 108 ? 9.911 -8.624 -7.794 1.00 95.75 108 HIS A CA 1
ATOM 822 C C . HIS A 1 108 ? 9.951 -8.866 -6.278 1.00 95.75 108 HIS A C 1
ATOM 824 O O . HIS A 1 108 ? 8.900 -9.003 -5.648 1.00 95.75 108 HIS A O 1
ATOM 830 N N . ASP A 1 109 ? 11.139 -8.859 -5.674 1.00 97.62 109 ASP A N 1
ATOM 831 C CA . ASP A 1 109 ? 11.325 -9.086 -4.239 1.00 97.62 109 ASP A CA 1
ATOM 832 C C . ASP A 1 109 ? 10.611 -8.017 -3.401 1.00 97.62 109 ASP A C 1
ATOM 834 O O . ASP A 1 109 ? 9.982 -8.328 -2.384 1.00 97.62 109 ASP A O 1
ATOM 838 N N . ALA A 1 110 ? 10.629 -6.761 -3.859 1.00 97.06 110 ALA A N 1
ATOM 839 C CA . ALA A 1 110 ? 9.887 -5.684 -3.217 1.00 97.06 110 ALA A CA 1
ATOM 840 C C . ALA A 1 110 ? 8.367 -5.904 -3.287 1.00 97.06 110 ALA A C 1
ATOM 842 O O . ALA A 1 110 ? 7.667 -5.676 -2.296 1.00 97.06 110 ALA A O 1
ATOM 843 N N . LEU A 1 111 ? 7.843 -6.400 -4.415 1.00 97.69 111 LEU A N 1
ATOM 844 C CA . LEU A 1 111 ? 6.430 -6.767 -4.516 1.00 97.69 111 LEU A CA 1
ATOM 845 C C . LEU A 1 111 ? 6.086 -7.917 -3.561 1.00 97.69 111 LEU A C 1
ATOM 847 O O . LEU A 1 111 ? 5.102 -7.822 -2.829 1.00 97.69 111 LEU A O 1
ATOM 85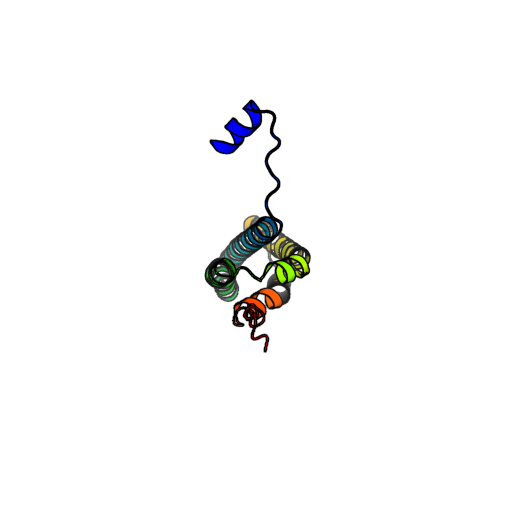1 N N . VAL A 1 112 ? 6.901 -8.972 -3.507 1.00 98.25 112 VAL A N 1
ATOM 852 C CA . VAL A 1 112 ? 6.705 -10.093 -2.570 1.00 98.25 112 VAL A CA 1
ATOM 853 C C . VAL A 1 112 ? 6.706 -9.602 -1.118 1.00 98.25 112 VAL A C 1
ATOM 855 O O . VAL A 1 112 ? 5.877 -10.034 -0.311 1.00 98.25 112 VAL A O 1
ATOM 858 N N . ALA A 1 113 ? 7.584 -8.657 -0.776 1.00 98.25 113 ALA A N 1
ATOM 859 C CA . ALA A 1 113 ? 7.602 -8.039 0.544 1.00 98.25 113 ALA A CA 1
ATOM 860 C C . ALA A 1 113 ? 6.290 -7.296 0.846 1.00 98.25 113 ALA A C 1
ATOM 862 O O . ALA A 1 113 ? 5.713 -7.518 1.913 1.00 98.25 113 ALA A O 1
ATOM 863 N N . VAL A 1 114 ? 5.777 -6.492 -0.095 1.00 98.38 114 VAL A N 1
ATOM 864 C CA . VAL A 1 114 ? 4.469 -5.820 0.029 1.00 98.38 114 VAL A CA 1
ATOM 865 C C . VAL A 1 114 ? 3.341 -6.829 0.246 1.00 98.38 114 VAL A C 1
ATOM 867 O O . VAL A 1 114 ? 2.559 -6.682 1.185 1.00 98.38 114 VAL A O 1
ATOM 870 N N . GLN A 1 115 ? 3.276 -7.888 -0.562 1.00 98.38 115 GLN A N 1
ATOM 871 C CA . GLN A 1 115 ? 2.254 -8.932 -0.428 1.00 98.38 115 GLN A CA 1
ATOM 872 C C . GLN A 1 115 ? 2.273 -9.562 0.967 1.00 98.38 115 GLN A C 1
ATOM 874 O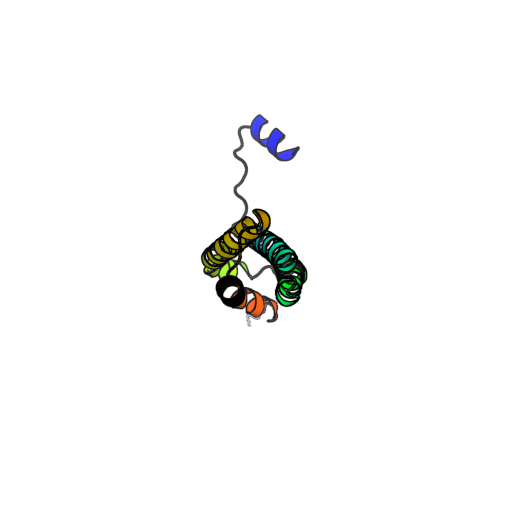 O . GLN A 1 115 ? 1.236 -9.705 1.619 1.00 98.38 115 GLN A O 1
ATOM 879 N N . LYS A 1 116 ? 3.470 -9.893 1.458 1.00 98.44 116 LYS A N 1
ATOM 880 C CA . LYS A 1 116 ? 3.660 -10.519 2.766 1.00 98.44 116 LYS A CA 1
ATOM 881 C C . LYS A 1 116 ? 3.195 -9.623 3.912 1.00 98.44 116 LYS A C 1
ATOM 883 O O . LYS A 1 116 ? 2.554 -10.122 4.835 1.00 98.44 116 LYS A O 1
ATOM 888 N N . VAL A 1 117 ? 3.512 -8.327 3.880 1.00 98.44 117 VAL A N 1
ATOM 889 C CA . VAL A 1 117 ? 3.147 -7.402 4.970 1.00 98.44 117 VAL A CA 1
ATOM 890 C C . VAL A 1 117 ? 1.690 -6.951 4.912 1.00 98.44 117 VAL A C 1
ATOM 892 O O . VAL A 1 117 ? 1.125 -6.624 5.952 1.00 98.44 117 VAL A O 1
ATOM 895 N N . LEU A 1 118 ? 1.059 -6.971 3.733 1.00 98.44 118 LEU A N 1
ATOM 896 C CA . LEU A 1 118 ? -0.366 -6.667 3.582 1.00 98.44 118 LEU A CA 1
ATOM 897 C C . LEU A 1 118 ? -1.273 -7.868 3.858 1.00 98.44 118 LEU A C 1
ATOM 899 O O . LEU A 1 118 ? -2.459 -7.675 4.130 1.00 98.44 118 LEU A O 1
ATOM 903 N N . LYS A 1 119 ? -0.737 -9.095 3.840 1.00 98.19 119 LYS A N 1
ATOM 904 C CA . LYS A 1 119 ? -1.514 -10.315 4.079 1.00 98.19 119 LYS A CA 1
ATOM 905 C C . LYS A 1 119 ? -2.378 -10.266 5.353 1.00 98.19 119 LYS A C 1
ATOM 907 O O . LYS A 1 119 ? -3.558 -10.576 5.239 1.00 98.19 119 LYS A O 1
ATOM 912 N N . PRO A 1 120 ? -1.889 -9.828 6.530 1.00 98.06 120 PRO A N 1
ATOM 913 C CA . PRO A 1 120 ? -2.729 -9.750 7.727 1.00 98.06 120 PRO A CA 1
ATOM 914 C C . PRO A 1 120 ? -3.926 -8.802 7.578 1.00 98.06 120 PRO A C 1
ATOM 916 O O . PRO A 1 120 ? -4.998 -9.082 8.106 1.00 98.06 120 PRO A O 1
ATOM 919 N N . ILE A 1 121 ? -3.762 -7.696 6.843 1.00 97.81 121 ILE A N 1
ATOM 920 C CA . ILE A 1 121 ? -4.851 -6.748 6.573 1.00 97.81 121 ILE A CA 1
ATOM 921 C C . ILE A 1 121 ? -5.859 -7.371 5.607 1.00 97.81 121 ILE A C 1
ATOM 923 O O . ILE A 1 121 ? -7.056 -7.319 5.872 1.00 97.81 121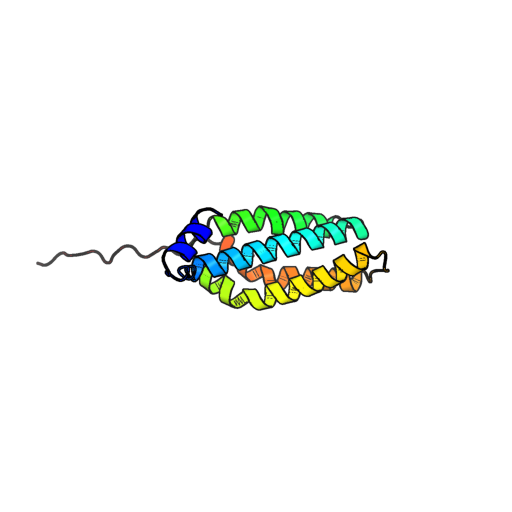 ILE A O 1
ATOM 927 N N . HIS A 1 122 ? -5.378 -8.002 4.531 1.00 97.50 122 HIS A N 1
ATOM 928 C CA . HIS A 1 122 ? -6.216 -8.735 3.578 1.00 97.50 122 HIS A CA 1
ATOM 929 C C . HIS A 1 122 ? -7.038 -9.838 4.263 1.00 97.50 122 HIS A C 1
ATOM 931 O O . HIS A 1 122 ? -8.252 -9.922 4.074 1.00 97.50 122 HIS A O 1
ATOM 937 N N . ASP A 1 123 ? -6.388 -10.661 5.085 1.00 97.19 123 ASP A N 1
ATOM 938 C CA . ASP A 1 123 ? -7.039 -11.758 5.797 1.00 97.19 123 ASP A CA 1
ATOM 939 C C . ASP A 1 123 ? -8.111 -11.210 6.757 1.00 97.19 123 ASP A C 1
ATOM 941 O O . ASP A 1 123 ? -9.224 -11.733 6.805 1.00 97.19 123 ASP A O 1
ATOM 945 N N . ALA A 1 124 ? -7.820 -10.109 7.461 1.00 95.56 124 ALA A N 1
ATOM 946 C CA . ALA A 1 124 ? -8.761 -9.488 8.388 1.00 95.56 124 ALA A CA 1
ATOM 947 C C . ALA A 1 124 ? -10.005 -8.919 7.689 1.00 95.56 124 ALA A C 1
ATOM 949 O O . ALA A 1 124 ? -11.113 -9.108 8.193 1.00 95.56 124 ALA A O 1
ATOM 950 N N . VAL A 1 125 ? -9.852 -8.256 6.532 1.00 95.31 125 VAL A N 1
ATOM 951 C CA . VAL A 1 125 ? -11.002 -7.719 5.776 1.00 95.31 125 VAL A CA 1
ATOM 952 C C . VAL A 1 125 ? -11.836 -8.801 5.096 1.00 95.31 125 VAL A C 1
ATOM 954 O O . VAL A 1 125 ? -13.027 -8.596 4.884 1.00 95.31 125 VAL A O 1
ATOM 957 N N . SER A 1 126 ? -11.231 -9.951 4.795 1.00 93.00 126 SER A N 1
ATOM 958 C CA . SER A 1 126 ? -11.901 -11.088 4.151 1.00 93.00 126 SER A CA 1
ATOM 959 C C . SER A 1 126 ? -12.761 -11.909 5.118 1.00 93.00 126 SER A C 1
ATOM 961 O O . SER A 1 126 ? -13.604 -12.693 4.686 1.00 93.00 126 SER A O 1
ATOM 963 N N . GLN A 1 127 ? -12.559 -11.743 6.426 1.00 88.44 127 GLN A N 1
ATOM 964 C CA . GLN A 1 127 ? -13.384 -12.358 7.465 1.00 88.44 127 GLN A CA 1
ATOM 965 C C . GLN A 1 127 ? -14.530 -11.423 7.874 1.00 88.44 127 GLN A C 1
ATOM 967 O O . GLN A 1 127 ? -14.341 -10.202 7.868 1.00 88.44 127 GLN A O 1
ATOM 972 N N . PRO A 1 128 ? -15.707 -11.954 8.262 1.00 80.75 128 PRO A N 1
ATOM 973 C CA . PRO A 1 128 ? -16.758 -11.129 8.848 1.00 80.75 128 PRO A CA 1
ATOM 974 C C . PRO A 1 128 ? -16.240 -10.429 10.120 1.00 80.75 128 PRO A C 1
ATOM 976 O O . PRO A 1 128 ? -15.373 -10.982 10.805 1.00 80.75 128 PRO A O 1
ATOM 979 N N . PRO A 1 129 ? -16.742 -9.224 10.454 1.00 76.75 129 PRO A N 1
ATOM 980 C CA . PRO A 1 129 ? -16.396 -8.572 11.710 1.00 76.75 129 PRO A CA 1
ATOM 981 C C . PRO A 1 129 ? -16.721 -9.499 12.890 1.00 76.75 129 PRO A C 1
ATOM 983 O O . PRO A 1 129 ? -17.730 -10.208 12.828 1.00 76.75 129 PRO A O 1
ATOM 986 N N . PRO A 1 130 ? -15.912 -9.505 13.962 1.00 73.75 130 PRO A N 1
ATOM 987 C CA . PRO A 1 130 ? -16.231 -10.286 15.147 1.00 73.75 130 PRO A CA 1
ATOM 988 C C . PRO A 1 130 ? -17.604 -9.866 15.676 1.00 73.75 130 PRO A C 1
ATOM 990 O O . PRO A 1 130 ? -17.890 -8.670 15.781 1.00 73.75 130 PRO A O 1
ATOM 993 N N . GLU A 1 131 ? -18.450 -10.846 16.001 1.00 71.81 131 GLU A N 1
ATOM 994 C CA . GLU A 1 131 ? -19.737 -10.580 16.634 1.00 71.81 131 GLU A CA 1
ATOM 995 C C . GLU A 1 131 ? -19.465 -9.852 17.951 1.00 71.81 131 GLU A C 1
ATOM 997 O O . GLU A 1 131 ? -18.907 -10.410 18.898 1.00 71.81 131 GLU A O 1
ATOM 1002 N N . THR A 1 132 ? -19.806 -8.565 18.015 1.00 58.38 132 THR A N 1
ATOM 1003 C CA . THR A 1 132 ? -19.889 -7.868 19.294 1.00 58.38 132 THR A CA 1
ATOM 1004 C C . THR A 1 132 ? -20.960 -8.588 20.090 1.00 58.38 132 THR A C 1
ATOM 1006 O O . THR A 1 132 ? -22.131 -8.505 19.722 1.00 58.38 132 THR A O 1
ATOM 1009 N N . GLY A 1 133 ? -20.540 -9.338 21.113 1.00 49.31 133 GLY A N 1
ATOM 1010 C CA . GLY A 1 133 ? -21.427 -10.144 21.938 1.00 49.31 133 GLY A CA 1
ATOM 1011 C C . GLY A 1 133 ? -22.682 -9.365 22.305 1.00 49.31 133 GLY A C 1
ATOM 1012 O O . GLY A 1 133 ? -22.607 -8.210 22.737 1.00 49.31 133 GLY A O 1
ATOM 1013 N N . SER A 1 134 ? -23.832 -9.998 22.089 1.00 49.19 134 SER A N 1
ATOM 1014 C CA . SER A 1 134 ? -25.107 -9.554 22.632 1.00 49.19 134 SER A CA 1
ATOM 1015 C C . SER A 1 134 ? -24.922 -9.155 24.104 1.00 49.19 134 SER A C 1
ATOM 1017 O O . SER A 1 134 ? -24.126 -9.793 24.806 1.00 49.19 134 SER A O 1
ATOM 1019 N N . PRO A 1 135 ? -25.616 -8.109 24.590 1.00 48.81 135 PRO A N 1
ATOM 1020 C CA . PRO A 1 135 ? -25.583 -7.790 26.009 1.00 48.81 135 PRO A CA 1
ATOM 1021 C C . PRO A 1 135 ? -25.922 -9.057 26.809 1.00 48.81 135 PRO A C 1
ATOM 1023 O O . PRO A 1 135 ? -26.772 -9.826 26.351 1.00 48.81 135 PRO A O 1
ATOM 1026 N N . PRO A 1 136 ? -25.269 -9.306 27.962 1.00 49.03 136 PRO A N 1
ATOM 1027 C CA . PRO A 1 136 ? -25.702 -10.381 28.839 1.00 49.03 136 PRO A CA 1
ATOM 1028 C C . PRO A 1 136 ? -27.174 -10.135 29.138 1.00 49.03 136 PRO A C 1
ATOM 1030 O O . PRO A 1 136 ? -27.540 -9.024 29.529 1.00 49.03 136 PRO A O 1
ATOM 1033 N N . ASP A 1 137 ? -27.985 -11.149 28.857 1.00 47.34 137 ASP A N 1
ATOM 1034 C CA . ASP A 1 137 ? -29.427 -11.117 29.023 1.00 47.34 137 ASP A CA 1
ATOM 1035 C C . ASP A 1 137 ? -29.731 -10.625 30.439 1.00 47.34 137 ASP A C 1
ATOM 1037 O O . ASP A 1 137 ? -29.381 -11.245 31.449 1.00 47.34 137 ASP A O 1
ATOM 1041 N N . GLY A 1 138 ? -30.228 -9.396 30.498 1.00 50.78 138 GLY A N 1
ATOM 1042 C CA . GLY A 1 138 ? -30.499 -8.717 31.737 1.00 50.78 138 GLY A CA 1
ATOM 1043 C C . GLY A 1 138 ? -31.804 -9.247 32.288 1.00 50.78 138 GLY A C 1
ATOM 1044 O O . GLY A 1 138 ? -32.855 -8.775 31.880 1.00 50.78 138 GLY A O 1
ATOM 1045 N N . SER A 1 139 ? -31.691 -10.072 33.325 1.00 47.56 139 SER A N 1
ATOM 1046 C CA . SER A 1 139 ? -32.734 -10.346 34.318 1.00 47.56 139 SER A CA 1
ATOM 1047 C C . SER A 1 139 ? -33.826 -11.326 33.883 1.00 47.56 139 SER A C 1
ATOM 1049 O O . SER A 1 139 ? -34.728 -10.979 33.134 1.00 47.56 139 SER A O 1
ATOM 1051 N N . ASP A 1 140 ? -33.858 -12.475 34.552 1.00 42.56 140 ASP A N 1
ATOM 1052 C CA . ASP A 1 140 ? -35.057 -12.770 35.328 1.00 42.56 140 ASP A CA 1
ATOM 1053 C C . ASP A 1 140 ? -34.637 -13.209 36.730 1.00 42.56 140 ASP A C 1
ATOM 1055 O O . ASP A 1 140 ? -33.984 -14.232 36.940 1.00 42.56 140 ASP A O 1
ATOM 1059 N N . ALA A 1 141 ? -34.943 -12.336 37.684 1.00 46.53 141 ALA A N 1
ATOM 1060 C CA . ALA A 1 141 ? -34.982 -12.665 39.089 1.00 46.53 141 ALA A CA 1
ATOM 1061 C C . ALA A 1 141 ? -36.346 -13.302 39.366 1.00 46.53 141 ALA A C 1
ATOM 1063 O O . ALA A 1 141 ? -37.365 -12.647 39.158 1.00 46.53 141 ALA A O 1
ATOM 1064 N N . VAL A 1 142 ? -36.345 -14.533 39.876 1.00 48.00 142 VAL A N 1
ATOM 1065 C CA . VAL A 1 142 ? -37.428 -15.121 40.683 1.00 48.00 142 VAL A CA 1
ATOM 1066 C C . VAL A 1 142 ? -36.836 -16.097 41.684 1.00 48.00 142 VAL A C 1
ATOM 1068 O O . VAL A 1 142 ? -36.013 -16.942 41.269 1.00 48.00 142 VAL A O 1
#